Protein AF-A0A8T7I0M8-F1 (afdb_monomer)

Mean predicted aligned error: 8.26 Å

pLDDT: mean 84.87, std 16.71, range [37.97, 98.44]

Sequence (142 aa):
MFAWCACILILFALSGCILITDASTRLAYDIRDAALKLESSQESEIEITHAPLAWPDGIDSDYRVLIQTTESTTKPSGSMAIGNSATSYHRRFVSVPKTLYITKKKGESIKILLRKTDKLWHYKGDGETLKGDKTIELIRLD

Solvent-accessible surface area (backbone atoms only — not comparable to full-atom values): 8392 Å² total; per-residue (Å²): 135,88,86,90,83,88,81,90,76,78,79,64,78,80,55,70,63,60,73,78,47,42,44,21,54,52,54,29,46,54,52,38,55,50,38,56,52,41,69,80,44,93,57,58,62,48,78,48,78,49,66,75,49,54,66,55,69,36,49,83,45,65,38,44,40,40,37,39,34,36,79,47,97,86,52,100,44,44,47,31,30,30,65,96,34,68,36,51,69,42,57,45,42,36,43,20,84,54,65,44,73,49,75,46,55,58,90,53,60,40,37,40,36,36,33,63,40,94,48,69,61,79,75,84,74,90,75,85,56,74,86,67,69,56,24,35,32,47,78,49,73,86

Secondary structure (DSSP, 8-state):
------SSSSSSSSSTTTTT--HHHHHHHHHHHHHHHHHHSS-SEEEEEE---STTT---S-EEEEE-----SSS----EEETTEEE-GGGGT-B-SS-EEEEE-TTPPEEEEEEEEEEEP----SSS---SSEEEEEEEE-

Foldseek 3Di:
DDDPDDDPDPPPPVCVVVQPDAQAVVVLVVLQVLLQVCLPDPDFKDKDKDWWDVDDNTDQFKKKWKWAFQPDPPDRDIKIDIHPDIDRNNLQRAGEHHIDMDIGGGGDIKMWMKGWDQDANDDDDDDDHDPDRIHIYTYDID

Structure (mmCIF, N/CA/C/O backbone):
data_AF-A0A8T7I0M8-F1
#
_entry.id   AF-A0A8T7I0M8-F1
#
loop_
_atom_site.group_PDB
_atom_site.id
_atom_site.type_symbol
_atom_site.label_atom_id
_atom_site.label_alt_id
_atom_site.label_comp_id
_atom_site.label_asym_id
_atom_site.label_entity_id
_atom_site.label_seq_id
_atom_site.pdbx_PDB_ins_code
_atom_site.Cartn_x
_atom_site.Cartn_y
_atom_site.Cartn_z
_atom_site.occupancy
_atom_site.B_iso_or_equiv
_atom_site.auth_seq_id
_atom_site.auth_comp_id
_atom_site.auth_asym_id
_atom_site.auth_atom_id
_atom_site.pdbx_PDB_model_num
ATOM 1 N N . MET A 1 1 ? -13.731 -44.561 -26.363 1.00 37.97 1 MET A N 1
ATOM 2 C CA . MET A 1 1 ? -13.451 -43.435 -27.281 1.00 37.97 1 MET A CA 1
ATOM 3 C C . MET A 1 1 ? -13.880 -42.145 -26.599 1.00 37.97 1 MET A C 1
ATOM 5 O O . MET A 1 1 ? -14.853 -42.150 -25.863 1.00 37.97 1 MET A O 1
ATOM 9 N N . PHE A 1 2 ? -13.040 -41.133 -26.770 1.00 45.78 2 PHE A N 1
ATOM 10 C CA . PHE A 1 2 ? -12.870 -39.868 -26.055 1.00 45.78 2 PHE A CA 1
ATOM 11 C C . PHE A 1 2 ? -14.114 -38.994 -25.841 1.00 45.78 2 PHE A C 1
ATOM 13 O O . PHE A 1 2 ? -14.933 -38.884 -26.743 1.00 45.78 2 PHE A O 1
ATOM 20 N N . ALA A 1 3 ? -14.139 -38.262 -24.718 1.00 43.00 3 ALA A N 1
ATOM 21 C CA . ALA A 1 3 ? -14.482 -36.831 -24.688 1.00 43.00 3 ALA A CA 1
ATOM 22 C C . ALA A 1 3 ? -14.099 -36.210 -23.328 1.00 43.00 3 ALA A C 1
ATOM 24 O O . ALA A 1 3 ? -14.933 -35.897 -22.483 1.00 43.00 3 ALA A O 1
ATOM 25 N N . TRP A 1 4 ? -12.794 -36.054 -23.118 1.00 47.97 4 TRP A N 1
ATOM 26 C CA . TRP A 1 4 ? -12.197 -35.239 -22.063 1.00 47.97 4 TRP A CA 1
ATOM 27 C C . TRP A 1 4 ? -12.031 -33.832 -22.644 1.00 47.97 4 TRP A C 1
ATOM 29 O O . TRP A 1 4 ? -11.135 -33.632 -23.452 1.00 47.97 4 TRP A O 1
ATOM 39 N N . CYS A 1 5 ? -12.931 -32.886 -22.350 1.00 47.38 5 CYS A N 1
ATOM 40 C CA . CYS A 1 5 ? -12.806 -31.525 -22.902 1.00 47.38 5 CYS A CA 1
ATOM 41 C C . CYS A 1 5 ? -13.597 -30.443 -22.141 1.00 47.38 5 CYS A C 1
ATOM 43 O O . CYS A 1 5 ? -14.124 -29.520 -22.751 1.00 47.38 5 CYS A O 1
ATOM 45 N N . ALA A 1 6 ? -13.691 -30.525 -20.810 1.00 50.59 6 ALA A N 1
ATOM 46 C CA . ALA A 1 6 ? -14.467 -29.562 -20.013 1.00 50.59 6 ALA A CA 1
ATOM 47 C C . ALA A 1 6 ? -13.640 -28.738 -19.003 1.00 50.59 6 ALA A C 1
ATOM 49 O O . ALA A 1 6 ? -14.194 -28.253 -18.023 1.00 50.59 6 ALA A O 1
ATOM 50 N N . CYS A 1 7 ? -12.328 -28.560 -19.211 1.00 45.97 7 CYS A N 1
ATOM 51 C CA . CYS A 1 7 ? -11.475 -27.837 -18.247 1.00 45.97 7 CYS A CA 1
ATOM 52 C C . CYS A 1 7 ? -10.759 -26.581 -18.775 1.00 45.97 7 CYS A C 1
ATOM 54 O O . CYS A 1 7 ? -10.034 -25.957 -18.011 1.00 45.97 7 CYS A O 1
ATOM 56 N N . ILE A 1 8 ? -10.956 -26.153 -20.027 1.00 54.44 8 ILE A N 1
ATOM 57 C CA . ILE A 1 8 ? -10.184 -25.029 -20.599 1.00 54.44 8 ILE A CA 1
ATOM 58 C C . ILE A 1 8 ? -11.107 -23.895 -21.059 1.00 54.44 8 ILE A C 1
ATOM 60 O O . ILE A 1 8 ? -11.072 -23.508 -22.214 1.00 54.44 8 ILE A O 1
ATOM 64 N N . LEU A 1 9 ? -11.970 -23.363 -20.190 1.00 46.84 9 LEU A N 1
ATOM 65 C CA . LEU A 1 9 ? -12.688 -22.108 -20.499 1.00 46.84 9 LEU A CA 1
ATOM 66 C C . LEU A 1 9 ? -12.875 -21.155 -19.303 1.00 46.84 9 LEU A C 1
ATOM 68 O O . LEU A 1 9 ? -13.348 -20.042 -19.493 1.00 46.84 9 LEU A O 1
ATOM 72 N N . ILE A 1 10 ? -12.448 -21.518 -18.087 1.00 49.03 10 ILE A N 1
ATOM 73 C CA . ILE A 1 10 ? -12.656 -20.677 -16.886 1.00 49.03 10 ILE A CA 1
ATOM 74 C C . ILE A 1 10 ? -11.431 -19.792 -16.554 1.00 49.03 10 ILE A C 1
ATOM 76 O O . ILE A 1 10 ? -11.506 -18.909 -15.707 1.00 49.03 10 ILE A O 1
ATOM 80 N N . LEU A 1 11 ? -10.306 -19.940 -17.263 1.00 48.28 11 LEU A N 1
ATOM 81 C CA . LEU A 1 11 ? -9.068 -19.202 -16.955 1.00 48.28 11 LEU A CA 1
ATOM 82 C C . LEU A 1 11 ? -8.944 -17.805 -17.597 1.00 48.28 11 LEU A C 1
ATOM 84 O O . LEU A 1 11 ? -8.052 -17.058 -17.214 1.00 48.28 11 LEU A O 1
ATOM 88 N N . PHE A 1 12 ? -9.836 -17.411 -18.513 1.00 45.75 12 PHE A N 1
ATOM 89 C CA . PHE A 1 12 ? -9.744 -16.113 -19.212 1.00 45.75 12 PHE A CA 1
ATOM 90 C C . PHE A 1 12 ? -10.547 -14.966 -18.577 1.00 45.75 12 PHE A C 1
ATOM 92 O O . PHE A 1 12 ? -10.362 -13.810 -18.953 1.00 45.75 12 PHE A O 1
ATOM 99 N N . ALA A 1 13 ? -11.422 -15.236 -17.603 1.00 45.25 13 ALA A N 1
ATOM 100 C CA . ALA A 1 13 ? -12.270 -14.190 -17.021 1.00 45.25 13 ALA A CA 1
ATOM 101 C C . ALA A 1 13 ? -11.537 -13.285 -16.007 1.00 45.25 13 ALA A C 1
ATOM 103 O O . ALA A 1 13 ? -11.995 -12.179 -15.735 1.00 45.25 13 ALA A O 1
ATOM 104 N N . LEU A 1 14 ? -10.386 -13.715 -15.473 1.00 48.94 14 LEU A N 1
ATOM 105 C CA . LEU A 1 14 ? -9.616 -12.954 -14.476 1.00 48.94 14 LEU A CA 1
ATOM 106 C C . LEU A 1 14 ? -8.500 -12.083 -15.085 1.00 48.94 14 LEU A C 1
ATOM 108 O O . LEU A 1 14 ? -7.936 -11.241 -14.393 1.00 48.94 14 LEU A O 1
ATOM 112 N N . SER A 1 15 ? -8.185 -12.238 -16.376 1.00 50.91 15 SER A N 1
ATOM 113 C CA . SER A 1 15 ? -7.086 -11.515 -17.041 1.00 50.91 15 SER A CA 1
ATOM 114 C C . SER A 1 15 ? -7.508 -10.219 -17.747 1.00 50.91 15 SER A C 1
ATOM 116 O O . SER A 1 15 ? -6.650 -9.475 -18.217 1.00 50.91 15 SER A O 1
ATOM 118 N N . GLY A 1 16 ? -8.811 -9.924 -17.830 1.00 47.00 16 GLY A N 1
ATOM 119 C CA . GLY A 1 16 ? -9.338 -8.805 -18.626 1.00 47.00 16 GLY A CA 1
ATOM 120 C C . GLY A 1 16 ? -8.960 -7.405 -18.123 1.00 47.00 16 GLY A C 1
ATOM 121 O O . GLY A 1 16 ? -8.816 -6.492 -18.929 1.00 47.00 16 GLY A O 1
ATOM 122 N N . CYS A 1 17 ? -8.737 -7.225 -16.817 1.00 52.44 17 CYS A N 1
ATOM 123 C CA . CYS A 1 17 ? -8.407 -5.909 -16.244 1.00 52.44 17 CYS A CA 1
ATOM 124 C C . CYS A 1 17 ? -6.899 -5.616 -16.169 1.00 52.44 17 CYS A C 1
ATOM 126 O O . CYS A 1 17 ? -6.500 -4.454 -16.061 1.00 52.44 17 CYS A O 1
ATOM 128 N N . ILE A 1 18 ? -6.045 -6.645 -16.239 1.00 55.00 18 ILE A N 1
ATOM 129 C CA . ILE A 1 18 ? -4.581 -6.477 -16.166 1.00 55.00 18 ILE A CA 1
ATOM 130 C C . ILE A 1 18 ? -4.052 -5.807 -17.443 1.00 55.00 18 ILE A C 1
ATOM 132 O O . ILE A 1 18 ? -3.037 -5.121 -17.405 1.00 55.00 18 ILE A O 1
ATOM 136 N N . LEU A 1 19 ? -4.763 -5.950 -18.567 1.00 54.56 19 LEU A N 1
ATOM 137 C CA . LEU A 1 19 ? -4.313 -5.457 -19.868 1.00 54.56 19 LEU A CA 1
ATOM 138 C C . LEU A 1 19 ? -4.449 -3.933 -20.068 1.00 54.56 19 LEU A C 1
ATOM 140 O O . LEU A 1 19 ? -3.925 -3.430 -21.055 1.00 54.56 19 LEU A O 1
ATOM 144 N N . ILE A 1 20 ? -5.136 -3.201 -19.174 1.00 65.88 20 ILE A N 1
ATOM 145 C CA . ILE A 1 20 ? -5.496 -1.775 -19.386 1.00 65.88 20 ILE A CA 1
ATOM 146 C C . ILE A 1 20 ? -5.114 -0.863 -18.198 1.00 65.88 20 ILE A C 1
ATOM 148 O O . ILE A 1 20 ? -5.135 0.357 -18.317 1.00 65.88 20 ILE A O 1
ATOM 152 N N . THR A 1 21 ? -4.772 -1.412 -17.031 1.00 81.12 21 THR A N 1
ATOM 153 C CA . THR A 1 21 ? -4.551 -0.607 -15.812 1.00 81.12 21 THR A CA 1
ATOM 154 C C . THR A 1 21 ? -3.076 -0.292 -15.597 1.00 81.12 21 THR A C 1
ATOM 156 O O . THR A 1 21 ? -2.249 -1.186 -15.705 1.00 81.12 21 THR A O 1
ATOM 159 N N . ASP A 1 22 ? -2.713 0.944 -15.259 1.00 90.81 22 ASP A N 1
ATOM 160 C CA . ASP A 1 22 ? -1.321 1.322 -14.978 1.00 90.81 22 ASP A CA 1
ATOM 161 C C . ASP A 1 22 ? -0.797 0.721 -13.655 1.00 90.81 22 ASP A C 1
ATOM 163 O O . ASP A 1 22 ? -1.564 0.239 -12.811 1.00 90.81 22 ASP A O 1
ATOM 167 N N . ALA A 1 23 ? 0.522 0.764 -13.448 1.00 92.88 23 ALA A N 1
ATOM 168 C CA . ALA A 1 23 ? 1.169 0.196 -12.263 1.00 92.88 23 ALA A CA 1
ATOM 169 C C . ALA A 1 23 ? 0.645 0.765 -10.924 1.00 92.88 23 ALA A C 1
ATOM 171 O O . ALA A 1 23 ? 0.484 0.006 -9.965 1.00 92.88 23 ALA A O 1
ATOM 172 N N . SER A 1 24 ? 0.323 2.062 -10.844 1.00 94.88 24 SER A N 1
ATOM 173 C CA . SER A 1 24 ? -0.211 2.670 -9.615 1.00 94.88 24 SER A CA 1
ATOM 174 C C . SER A 1 24 ? -1.624 2.210 -9.324 1.00 94.88 24 SER A C 1
ATOM 176 O O . SER A 1 24 ? -1.968 1.992 -8.162 1.00 94.88 24 SER A O 1
ATOM 178 N N . THR A 1 25 ? -2.444 2.038 -10.359 1.00 93.56 25 THR A N 1
ATOM 179 C CA . THR A 1 25 ? -3.800 1.499 -10.213 1.00 93.56 25 THR A CA 1
ATOM 180 C C . THR A 1 25 ? -3.774 0.052 -9.719 1.00 93.56 25 THR A C 1
ATOM 182 O O . THR A 1 25 ? -4.527 -0.281 -8.805 1.00 93.56 25 THR A O 1
ATOM 185 N N . ARG A 1 26 ? -2.861 -0.790 -10.226 1.00 94.56 26 ARG A N 1
ATOM 186 C CA . ARG A 1 26 ? -2.697 -2.174 -9.735 1.00 94.56 26 ARG A CA 1
ATOM 187 C C . ARG A 1 26 ? -2.272 -2.212 -8.268 1.00 94.56 26 ARG A C 1
ATOM 189 O O . ARG A 1 26 ? -2.888 -2.917 -7.478 1.00 94.56 26 ARG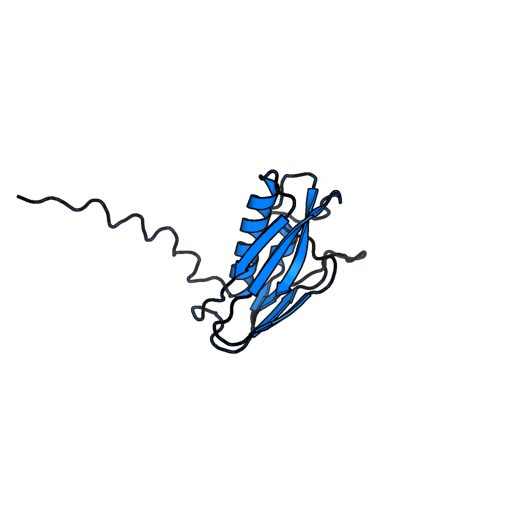 A O 1
ATOM 196 N N . LEU A 1 27 ? -1.299 -1.386 -7.881 1.00 95.62 27 LEU A N 1
ATOM 197 C CA . LEU A 1 27 ? -0.910 -1.236 -6.476 1.00 95.62 27 LEU A CA 1
ATOM 198 C C . LEU A 1 27 ? -2.087 -0.766 -5.599 1.00 95.62 27 LEU A C 1
ATOM 200 O O . LEU A 1 27 ? -2.280 -1.255 -4.487 1.00 95.62 27 LEU A O 1
ATOM 204 N N . ALA A 1 28 ? -2.911 0.162 -6.092 1.00 96.06 28 ALA A N 1
ATOM 205 C CA . ALA A 1 28 ? -4.094 0.614 -5.366 1.00 96.06 28 ALA A CA 1
ATOM 206 C C . ALA A 1 28 ? -5.154 -0.484 -5.198 1.00 96.06 28 ALA A C 1
ATOM 208 O O . ALA A 1 28 ? -5.844 -0.489 -4.179 1.00 96.06 28 ALA A O 1
ATOM 209 N N . TYR A 1 29 ? -5.282 -1.402 -6.158 1.00 95.38 29 TYR A N 1
ATOM 210 C CA . TYR A 1 29 ? -6.157 -2.568 -6.029 1.00 95.38 29 TYR A CA 1
ATOM 211 C C . TYR A 1 29 ? -5.640 -3.563 -5.001 1.00 95.38 29 TYR A C 1
ATOM 213 O O . TYR A 1 29 ? -6.426 -3.992 -4.164 1.00 95.38 29 TYR A O 1
ATOM 221 N N . ASP A 1 30 ? -4.338 -3.835 -4.966 1.00 96.81 30 ASP A N 1
ATOM 222 C CA . ASP A 1 30 ? -3.770 -4.705 -3.931 1.00 96.81 30 ASP A CA 1
ATOM 223 C C . ASP A 1 30 ? -4.001 -4.126 -2.525 1.00 96.81 30 ASP A C 1
ATOM 225 O O . ASP A 1 30 ? -4.395 -4.843 -1.604 1.00 96.81 30 ASP A O 1
ATOM 229 N N . ILE A 1 31 ? -3.843 -2.805 -2.365 1.00 97.44 31 ILE A N 1
ATOM 230 C CA . ILE A 1 31 ? -4.154 -2.103 -1.110 1.00 97.44 31 ILE A CA 1
ATOM 231 C C . ILE A 1 31 ? -5.651 -2.179 -0.784 1.00 97.44 31 ILE A C 1
ATOM 233 O O . ILE A 1 31 ? -5.998 -2.441 0.367 1.00 97.44 31 ILE A O 1
ATOM 237 N N . ARG A 1 32 ? -6.542 -1.965 -1.764 1.00 96.62 32 ARG A N 1
ATOM 238 C CA . ARG A 1 32 ? -7.996 -2.106 -1.579 1.00 96.62 32 ARG A CA 1
ATOM 239 C C . ARG A 1 32 ? -8.341 -3.505 -1.088 1.00 96.62 32 ARG A C 1
ATOM 241 O O . ARG A 1 32 ? -9.036 -3.643 -0.087 1.00 96.62 32 ARG A O 1
ATOM 248 N N . ASP A 1 33 ? -7.884 -4.526 -1.799 1.00 96.94 33 ASP A N 1
ATOM 249 C CA . ASP A 1 33 ? -8.260 -5.912 -1.542 1.00 96.94 33 ASP A CA 1
ATOM 250 C C . ASP A 1 33 ? -7.759 -6.345 -0.157 1.00 96.94 33 ASP A C 1
ATOM 252 O O . ASP A 1 33 ? -8.488 -6.981 0.608 1.00 96.94 33 ASP A O 1
ATOM 256 N N . ALA A 1 34 ? -6.554 -5.910 0.223 1.00 97.75 34 ALA A N 1
ATOM 257 C CA . ALA A 1 34 ? -6.021 -6.106 1.564 1.00 97.75 34 ALA A CA 1
ATOM 258 C C . ALA A 1 34 ? -6.802 -5.342 2.639 1.00 97.75 34 ALA A C 1
ATOM 260 O O . ALA A 1 34 ? -7.046 -5.896 3.710 1.00 97.75 34 ALA A O 1
ATOM 261 N N . ALA A 1 35 ? -7.222 -4.105 2.369 1.00 96.81 35 ALA A N 1
ATOM 262 C CA . ALA A 1 35 ? -8.025 -3.316 3.296 1.00 96.81 35 ALA A CA 1
ATOM 263 C C . ALA A 1 35 ? -9.407 -3.950 3.522 1.00 96.81 35 ALA A C 1
ATOM 265 O O . ALA A 1 35 ? -9.795 -4.161 4.666 1.00 96.81 35 ALA A O 1
ATOM 266 N N . LEU A 1 36 ? -10.112 -4.355 2.462 1.00 95.38 36 LEU A N 1
ATOM 267 C CA . LEU A 1 36 ? -11.402 -5.053 2.564 1.00 95.38 36 LEU A CA 1
ATOM 268 C C . LEU A 1 36 ? -11.270 -6.396 3.304 1.00 95.38 36 LEU A C 1
ATOM 270 O O . LEU A 1 36 ? -12.112 -6.764 4.132 1.00 95.38 36 LEU A O 1
ATOM 274 N N . LYS A 1 37 ? -10.179 -7.130 3.052 1.00 96.44 37 LYS A N 1
ATOM 275 C CA . LYS A 1 37 ? -9.867 -8.364 3.783 1.00 96.44 37 LYS A CA 1
ATOM 276 C C . LYS A 1 37 ? -9.596 -8.090 5.261 1.00 96.44 37 LYS A C 1
ATOM 278 O O . LYS A 1 37 ? -10.109 -8.807 6.116 1.00 96.44 37 LYS A O 1
ATOM 283 N N . LEU A 1 38 ? -8.801 -7.069 5.573 1.00 96.75 38 LEU A N 1
ATOM 284 C CA . LEU A 1 38 ? -8.505 -6.697 6.949 1.00 96.75 38 LEU A CA 1
ATOM 285 C C . LEU A 1 38 ? -9.789 -6.262 7.662 1.00 96.75 38 LEU A C 1
ATOM 287 O O . LEU A 1 38 ? -10.075 -6.803 8.726 1.00 96.75 38 LEU A O 1
ATOM 291 N N . GLU A 1 39 ? -10.588 -5.375 7.066 1.00 94.38 39 GLU A N 1
ATOM 292 C CA . GLU A 1 39 ? -11.877 -4.892 7.584 1.00 94.38 39 GLU A CA 1
ATOM 293 C C . GLU A 1 39 ? -12.787 -6.041 8.029 1.00 94.38 39 GLU A C 1
ATOM 295 O O . GLU A 1 39 ? -13.245 -6.054 9.170 1.00 94.38 39 GLU A O 1
ATOM 300 N N . SER A 1 40 ? -12.985 -7.032 7.158 1.00 94.06 40 SER A N 1
ATOM 301 C CA . SER A 1 40 ? -13.863 -8.183 7.410 1.00 94.06 40 SER A CA 1
ATOM 302 C C . SER A 1 40 ? -13.290 -9.234 8.374 1.00 94.06 40 SER A C 1
ATOM 304 O O . SER A 1 40 ? -14.013 -10.135 8.800 1.00 94.06 40 SER A O 1
ATOM 306 N N . SER A 1 41 ? -12.008 -9.139 8.736 1.00 95.19 41 SER A N 1
ATOM 307 C CA . SER A 1 41 ? -11.332 -10.089 9.631 1.00 95.19 41 SER A CA 1
ATOM 308 C C . SER A 1 41 ? -11.379 -9.672 11.109 1.00 95.19 41 SER A C 1
ATOM 310 O O . SER A 1 41 ? -11.750 -8.548 11.441 1.00 95.19 41 SER A O 1
ATOM 312 N N . GLN A 1 42 ? -10.938 -10.552 12.013 1.00 95.50 42 GLN A N 1
ATOM 313 C CA . GLN A 1 42 ? -10.670 -10.209 13.422 1.00 95.50 42 GLN A CA 1
ATOM 314 C C . GLN A 1 42 ? -9.242 -9.678 13.648 1.00 95.50 42 GLN A C 1
ATOM 316 O O . GLN A 1 42 ? -8.918 -9.239 14.748 1.00 95.50 42 GLN A O 1
ATOM 321 N N . GLU A 1 43 ? -8.397 -9.677 12.613 1.00 97.31 43 GLU A N 1
ATOM 322 C CA . GLU A 1 43 ? -7.007 -9.234 12.715 1.00 97.31 43 GLU A CA 1
ATOM 323 C C . GLU A 1 43 ? -6.916 -7.716 12.888 1.00 97.31 43 GLU A C 1
ATOM 325 O O . GLU A 1 43 ? -7.769 -6.958 12.405 1.00 97.31 43 GLU A O 1
ATOM 330 N N . SER A 1 44 ? -5.861 -7.267 13.564 1.00 96.81 44 SER A N 1
ATOM 331 C CA . SER A 1 44 ? -5.531 -5.847 13.711 1.00 96.81 44 SER A CA 1
ATOM 332 C C . SER A 1 44 ? -4.614 -5.337 12.600 1.00 96.81 44 SER A C 1
ATOM 334 O O . SER A 1 44 ? -4.602 -4.135 12.338 1.00 96.81 44 SER A O 1
ATOM 336 N N . GLU A 1 45 ? -3.880 -6.223 11.925 1.00 98.12 45 GLU A N 1
ATOM 337 C CA . GLU A 1 45 ? -2.912 -5.882 10.883 1.00 98.12 45 GLU A CA 1
ATOM 338 C C . GLU A 1 45 ? -2.925 -6.896 9.736 1.00 98.12 45 GLU A C 1
ATOM 340 O O . GLU A 1 45 ? -3.274 -8.062 9.915 1.00 98.12 45 GLU A O 1
ATOM 345 N N . ILE A 1 46 ? -2.507 -6.454 8.550 1.00 98.31 46 ILE A N 1
ATOM 346 C CA . ILE A 1 46 ? -2.180 -7.341 7.433 1.00 98.31 46 ILE A CA 1
ATOM 347 C C . ILE A 1 46 ? -0.951 -6.807 6.694 1.00 98.31 46 ILE A C 1
ATOM 349 O O . ILE A 1 46 ? -0.874 -5.618 6.382 1.00 98.31 46 ILE A O 1
ATOM 353 N N . GLU A 1 47 ? 0.010 -7.688 6.412 1.00 98.38 47 GLU A N 1
ATOM 354 C CA . GLU A 1 47 ? 1.131 -7.403 5.514 1.00 98.38 47 GLU A CA 1
ATOM 355 C C . GLU A 1 47 ? 0.857 -8.051 4.153 1.00 98.38 47 GLU A C 1
ATOM 357 O O . GLU A 1 47 ? 0.513 -9.234 4.078 1.00 98.38 47 GLU A O 1
ATOM 362 N N . ILE A 1 48 ? 1.013 -7.280 3.078 1.00 97.75 48 ILE A N 1
ATOM 363 C CA . ILE A 1 48 ? 0.946 -7.778 1.702 1.00 97.75 48 ILE A CA 1
ATOM 364 C C . ILE A 1 48 ? 2.253 -7.517 0.966 1.00 97.75 48 ILE A C 1
ATOM 366 O O . ILE A 1 48 ? 2.976 -6.571 1.274 1.00 97.75 48 ILE A O 1
ATOM 370 N N . THR A 1 49 ? 2.521 -8.340 -0.042 1.00 97.88 49 THR A N 1
ATOM 371 C CA . THR A 1 49 ? 3.662 -8.183 -0.944 1.00 97.88 49 THR A CA 1
ATOM 372 C C . THR A 1 49 ? 3.143 -7.817 -2.328 1.00 97.88 49 THR A C 1
ATOM 374 O O . THR A 1 49 ? 2.354 -8.570 -2.895 1.00 97.88 49 THR A O 1
ATOM 377 N N . HIS A 1 50 ? 3.602 -6.695 -2.879 1.00 96.06 50 HIS A N 1
ATOM 378 C CA . HIS A 1 50 ? 3.294 -6.266 -4.242 1.00 96.06 50 HIS A CA 1
ATOM 379 C C . HIS A 1 50 ? 4.546 -6.343 -5.116 1.00 96.06 50 HIS A C 1
ATOM 381 O O . HIS A 1 50 ? 5.591 -5.780 -4.782 1.00 96.06 50 HIS A O 1
ATOM 387 N N . ALA A 1 51 ? 4.423 -7.017 -6.256 1.00 94.00 51 ALA A N 1
ATOM 388 C CA . ALA A 1 51 ? 5.449 -7.083 -7.287 1.00 94.00 51 ALA A CA 1
ATOM 389 C C . ALA A 1 51 ? 4.918 -6.387 -8.550 1.00 94.00 51 ALA A C 1
ATOM 391 O O . ALA A 1 51 ? 3.975 -6.899 -9.162 1.00 94.00 51 ALA A O 1
ATOM 392 N N . PRO A 1 52 ? 5.488 -5.237 -8.956 1.00 92.25 52 PRO A N 1
ATOM 393 C CA . PRO A 1 52 ? 5.044 -4.559 -10.164 1.00 92.25 52 PRO A CA 1
ATOM 394 C C . PRO A 1 52 ? 5.252 -5.442 -11.393 1.00 92.25 52 PRO A C 1
ATOM 396 O O . PRO A 1 52 ? 6.320 -6.019 -11.596 1.00 92.25 52 PRO A O 1
ATOM 399 N N . LEU A 1 53 ? 4.233 -5.523 -12.244 1.00 90.75 53 LEU A N 1
ATOM 400 C CA . LEU A 1 53 ? 4.368 -6.146 -13.556 1.00 90.75 53 LEU A CA 1
ATOM 401 C C . LEU A 1 53 ? 5.225 -5.250 -14.457 1.00 90.75 53 LEU A C 1
ATOM 403 O O . LEU A 1 53 ? 5.099 -4.028 -14.408 1.00 90.75 53 LEU A O 1
ATOM 407 N N . ALA A 1 54 ? 6.055 -5.846 -15.312 1.00 88.88 54 ALA A N 1
ATOM 408 C CA . ALA A 1 54 ? 6.838 -5.101 -16.302 1.00 88.88 54 ALA A CA 1
ATOM 409 C C . ALA A 1 54 ? 5.979 -4.607 -17.483 1.00 88.88 54 ALA A C 1
ATOM 411 O O . ALA A 1 54 ? 6.280 -3.582 -18.088 1.00 88.88 54 ALA A O 1
ATOM 412 N N . TRP A 1 55 ? 4.891 -5.319 -17.800 1.00 84.44 55 TRP A N 1
ATOM 413 C CA . TRP A 1 55 ? 4.013 -5.032 -18.937 1.00 84.44 55 TRP A CA 1
ATOM 414 C C . TRP A 1 55 ? 2.567 -5.498 -18.667 1.00 84.44 55 TRP A C 1
ATOM 416 O O . TRP A 1 55 ? 2.383 -6.459 -17.910 1.00 84.44 55 TRP A O 1
ATOM 426 N N . PRO A 1 56 ? 1.535 -4.873 -19.272 1.00 80.81 56 PRO A N 1
ATOM 427 C CA . PRO A 1 56 ? 1.555 -3.577 -19.979 1.00 80.81 56 PRO A CA 1
ATOM 428 C C . PRO A 1 56 ? 1.694 -2.408 -19.003 1.00 80.81 56 PRO A C 1
ATOM 430 O O . PRO A 1 56 ? 1.513 -2.634 -17.812 1.00 80.81 56 PRO A O 1
ATOM 433 N N . ASP A 1 57 ? 2.047 -1.205 -19.475 1.00 79.06 57 ASP A N 1
ATOM 434 C CA . ASP A 1 57 ? 2.151 0.043 -18.679 1.00 79.06 57 ASP A CA 1
ATOM 435 C C . ASP A 1 57 ? 2.745 -0.150 -17.271 1.00 79.06 57 ASP A C 1
ATOM 437 O O . ASP A 1 57 ? 2.267 0.370 -16.257 1.00 79.06 57 ASP A O 1
ATOM 441 N N . GLY A 1 58 ? 3.771 -0.999 -17.240 1.00 83.94 58 GLY A N 1
ATOM 442 C CA . GLY A 1 58 ? 4.379 -1.549 -16.048 1.00 83.94 58 GLY A CA 1
ATOM 443 C C . GLY A 1 58 ? 5.726 -0.912 -15.754 1.00 83.94 58 GLY A C 1
ATOM 444 O O . GLY A 1 58 ? 6.048 0.177 -16.231 1.00 83.94 58 GLY A O 1
ATOM 445 N N . ILE A 1 59 ? 6.526 -1.595 -14.942 1.00 90.75 59 ILE A N 1
ATOM 446 C CA . ILE A 1 59 ? 7.826 -1.093 -14.508 1.00 90.75 59 ILE A CA 1
ATOM 447 C C . ILE A 1 59 ? 8.902 -2.133 -14.791 1.00 90.75 59 ILE A C 1
ATOM 449 O O . ILE A 1 59 ? 8.972 -3.164 -14.130 1.00 90.75 59 ILE A O 1
ATOM 453 N N . ASP A 1 60 ? 9.753 -1.836 -15.775 1.00 93.25 60 ASP A N 1
ATOM 454 C CA . ASP A 1 60 ? 10.857 -2.706 -16.203 1.00 93.25 60 ASP A CA 1
ATOM 455 C C . ASP A 1 60 ? 12.250 -2.153 -15.829 1.00 93.25 60 ASP A C 1
ATOM 457 O O . ASP A 1 60 ? 13.274 -2.489 -16.430 1.00 93.25 60 ASP A O 1
ATOM 461 N N . SER A 1 61 ? 12.302 -1.291 -14.814 1.00 94.31 61 SER A N 1
ATOM 462 C CA . SER A 1 61 ? 13.515 -0.654 -14.295 1.00 94.31 61 SER A CA 1
ATOM 463 C C . SER A 1 61 ? 13.496 -0.597 -12.767 1.00 94.31 61 SER A C 1
ATOM 465 O O . SER A 1 61 ? 12.507 -0.963 -12.131 1.00 94.31 61 SER A O 1
ATOM 467 N N . ASP A 1 62 ? 14.576 -0.087 -12.169 1.00 96.69 62 ASP A N 1
ATOM 468 C CA . ASP A 1 62 ? 14.526 0.423 -10.797 1.00 96.69 62 ASP A CA 1
ATOM 469 C C . ASP A 1 62 ? 13.359 1.407 -10.656 1.00 96.69 62 ASP A C 1
ATOM 471 O O . ASP A 1 62 ? 13.037 2.152 -11.591 1.00 96.69 62 ASP A O 1
ATOM 475 N N . TYR A 1 63 ? 12.719 1.404 -9.492 1.00 96.00 63 TYR A N 1
ATOM 476 C CA . TYR A 1 63 ? 11.475 2.128 -9.293 1.00 96.00 63 TYR A CA 1
ATOM 477 C C . TYR A 1 63 ? 11.368 2.747 -7.911 1.00 96.00 63 TYR A C 1
ATOM 479 O O . TYR A 1 63 ? 12.082 2.406 -6.968 1.00 96.00 63 TYR A O 1
ATOM 487 N N . ARG A 1 64 ? 10.470 3.722 -7.814 1.00 96.69 64 ARG A N 1
ATOM 488 C CA . ARG A 1 64 ? 10.167 4.448 -6.586 1.00 96.69 64 ARG A CA 1
ATOM 489 C C . ARG A 1 64 ? 8.682 4.339 -6.329 1.00 96.69 64 ARG A C 1
ATOM 491 O O . ARG A 1 64 ? 7.902 4.409 -7.278 1.00 96.69 64 ARG A O 1
ATOM 498 N N . VAL A 1 65 ? 8.323 4.203 -5.063 1.00 97.00 65 VAL A N 1
ATOM 499 C CA . VAL A 1 65 ? 6.946 4.313 -4.588 1.00 97.00 65 VAL A CA 1
ATOM 500 C C . VAL A 1 65 ? 6.872 5.544 -3.705 1.00 97.00 65 VAL A C 1
ATOM 502 O O . VAL A 1 65 ? 7.704 5.717 -2.817 1.00 97.00 65 VAL A O 1
ATOM 505 N N . LEU A 1 66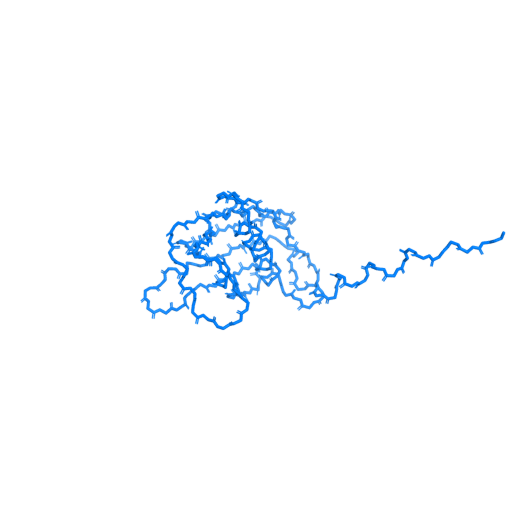 ? 5.873 6.384 -3.941 1.00 97.00 66 LEU A N 1
ATOM 506 C CA . LEU A 1 66 ? 5.516 7.508 -3.087 1.00 97.00 66 LEU A CA 1
ATOM 507 C C . LEU A 1 66 ? 4.039 7.374 -2.739 1.00 97.00 66 LEU A C 1
ATOM 509 O O . LEU A 1 66 ? 3.216 7.297 -3.642 1.00 97.00 66 LEU A O 1
ATOM 513 N N . ILE A 1 67 ? 3.696 7.393 -1.455 1.00 96.12 67 ILE A N 1
ATOM 514 C CA . ILE A 1 67 ? 2.313 7.465 -0.978 1.00 96.12 67 ILE A CA 1
ATOM 515 C C . ILE A 1 67 ? 2.219 8.678 -0.066 1.00 96.12 67 ILE A C 1
ATOM 517 O O . ILE A 1 67 ? 2.798 8.701 1.016 1.00 96.12 67 ILE A O 1
ATOM 521 N N . GLN A 1 68 ? 1.540 9.722 -0.523 1.00 94.25 68 GLN A N 1
ATOM 522 C CA . GLN A 1 68 ? 1.405 10.965 0.226 1.00 94.25 68 GLN A CA 1
ATOM 523 C C . GLN A 1 68 ? 0.379 10.828 1.344 1.00 94.25 68 GLN A C 1
ATOM 525 O O . GLN A 1 68 ? -0.605 10.103 1.220 1.00 94.25 68 GLN A O 1
ATOM 530 N N . THR A 1 69 ? 0.589 11.594 2.411 1.00 92.06 69 THR A N 1
ATOM 531 C CA . THR A 1 69 ? -0.361 11.656 3.518 1.00 92.06 69 THR A CA 1
ATOM 532 C C . THR A 1 69 ? -1.776 12.061 3.078 1.00 92.06 69 THR A C 1
ATOM 534 O O . THR A 1 69 ? -1.975 12.952 2.240 1.00 92.06 69 THR A O 1
ATOM 537 N N . THR A 1 70 ? -2.766 11.406 3.681 1.00 89.06 70 THR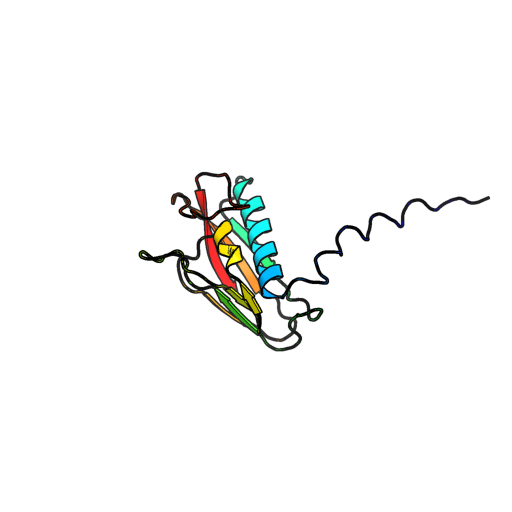 A N 1
ATOM 538 C CA . THR A 1 70 ? -4.192 11.734 3.542 1.00 89.06 70 THR A CA 1
ATOM 539 C C . THR A 1 70 ? -4.710 12.584 4.701 1.00 89.06 70 THR A C 1
ATOM 541 O O . THR A 1 70 ? -5.836 13.074 4.643 1.00 89.06 70 THR A O 1
ATOM 544 N N . GLU A 1 71 ? -3.894 12.785 5.737 1.00 80.94 71 GLU A N 1
ATOM 545 C CA . GLU A 1 71 ? -4.187 13.632 6.892 1.00 80.94 71 GLU A CA 1
ATOM 546 C C . GLU A 1 71 ? -3.945 15.101 6.509 1.00 80.94 71 GLU A C 1
ATOM 548 O O . GLU A 1 71 ? -2.932 15.708 6.855 1.00 80.94 71 GLU A O 1
ATOM 553 N N . SER A 1 72 ? -4.856 15.686 5.730 1.00 68.50 72 SER A N 1
ATOM 554 C CA . SER A 1 72 ? -4.884 17.132 5.489 1.00 68.50 72 SER A CA 1
ATOM 555 C C . SER A 1 72 ? -6.153 17.736 6.059 1.00 68.50 72 SER A C 1
ATOM 557 O O . SER A 1 72 ? -7.267 17.307 5.768 1.00 68.50 72 SER A O 1
ATOM 559 N N . THR A 1 73 ? -5.976 18.789 6.850 1.00 58.28 73 THR A N 1
ATOM 560 C CA . THR A 1 73 ? -7.053 19.493 7.553 1.00 58.28 73 THR A CA 1
ATOM 561 C C . THR A 1 73 ? -7.879 20.406 6.648 1.00 58.28 73 THR A C 1
ATOM 563 O O . THR A 1 73 ? -8.889 20.944 7.090 1.00 58.28 73 THR A O 1
ATOM 566 N N . THR A 1 74 ? -7.469 20.608 5.389 1.00 61.88 74 THR A N 1
ATOM 567 C CA . THR A 1 74 ? -8.073 21.630 4.516 1.00 61.88 74 THR A CA 1
ATOM 568 C C . THR A 1 74 ? -8.776 21.068 3.287 1.00 61.88 74 THR A C 1
ATOM 570 O O . THR A 1 74 ? -9.768 21.651 2.852 1.00 61.88 74 THR A O 1
ATOM 573 N N . LYS A 1 75 ? -8.304 19.951 2.714 1.00 59.16 75 LYS A N 1
ATOM 574 C CA . LYS A 1 75 ? -8.907 19.289 1.543 1.00 59.16 75 LYS A CA 1
ATOM 575 C C . LYS A 1 75 ? -8.564 17.797 1.534 1.00 59.16 75 LYS A C 1
ATOM 577 O O . LYS A 1 75 ? -7.491 17.445 2.015 1.00 59.16 75 LYS A O 1
ATOM 582 N N . PRO A 1 76 ? -9.394 16.939 0.910 1.00 61.28 76 PRO A N 1
ATOM 583 C CA . PRO A 1 76 ? -9.047 15.543 0.667 1.00 61.28 76 PRO A CA 1
ATOM 584 C C . PRO A 1 76 ? -7.719 15.429 -0.109 1.00 61.28 76 PRO A C 1
ATOM 586 O O . PRO A 1 76 ? -7.676 15.683 -1.316 1.00 61.28 76 PRO A O 1
ATOM 589 N N . SER A 1 77 ? -6.639 15.078 0.590 1.00 75.38 77 SER A N 1
ATOM 590 C CA . SER A 1 77 ? -5.276 14.980 0.055 1.00 75.38 77 SER A CA 1
ATOM 591 C C . SER A 1 77 ? -4.827 13.527 -0.068 1.00 75.38 77 SER A C 1
ATOM 593 O O . SER A 1 77 ? -5.506 12.612 0.390 1.00 75.38 77 SER A O 1
ATOM 595 N N . GLY A 1 78 ? -3.684 13.324 -0.718 1.00 82.25 78 GLY A N 1
ATOM 596 C CA . GLY A 1 78 ? -3.080 12.013 -0.916 1.00 82.25 78 GLY A CA 1
ATOM 597 C C . GLY A 1 78 ? -3.093 11.613 -2.386 1.00 82.25 78 GLY A C 1
ATOM 598 O O . GLY A 1 78 ? -4.138 11.547 -3.042 1.00 82.25 78 GLY A O 1
ATOM 599 N N . SER A 1 79 ? -1.908 11.352 -2.911 1.00 91.00 79 SER A N 1
ATOM 600 C CA . SER A 1 79 ? -1.700 10.630 -4.155 1.00 91.00 79 SER A CA 1
ATOM 601 C C . SER A 1 79 ? -0.671 9.544 -3.901 1.00 91.00 79 SER A C 1
ATOM 603 O O . SER A 1 79 ? 0.133 9.627 -2.972 1.00 91.00 79 SER A O 1
ATOM 605 N N . MET A 1 80 ? -0.749 8.502 -4.704 1.00 94.69 80 MET A N 1
ATOM 606 C CA . MET A 1 80 ? 0.200 7.417 -4.720 1.00 94.69 80 MET A CA 1
ATOM 607 C C . MET A 1 80 ? 0.771 7.319 -6.121 1.00 94.69 80 MET A C 1
ATOM 609 O O . MET A 1 80 ? 0.024 7.405 -7.092 1.00 94.69 80 MET A O 1
ATOM 613 N N . ALA A 1 81 ? 2.074 7.127 -6.213 1.00 95.38 81 ALA A N 1
ATOM 614 C CA . ALA A 1 81 ? 2.777 6.955 -7.464 1.00 95.38 81 ALA A CA 1
ATOM 615 C C . ALA A 1 81 ? 3.738 5.779 -7.356 1.00 95.38 81 ALA A C 1
ATOM 617 O O . ALA A 1 81 ? 4.410 5.607 -6.334 1.00 95.38 81 ALA A O 1
ATOM 618 N N . ILE A 1 82 ? 3.817 5.001 -8.428 1.00 94.69 82 ILE A N 1
ATOM 619 C CA . ILE A 1 82 ? 4.859 4.006 -8.637 1.00 94.69 82 ILE A CA 1
ATOM 620 C C . ILE A 1 82 ? 5.388 4.116 -10.072 1.00 94.69 82 ILE A C 1
ATOM 622 O O . ILE A 1 82 ? 4.627 4.125 -11.046 1.00 94.69 82 ILE A O 1
ATOM 626 N N . GLY A 1 83 ? 6.709 4.256 -10.203 1.00 90.81 83 GLY A N 1
ATOM 627 C CA . GLY A 1 83 ? 7.340 4.550 -11.493 1.00 90.81 83 GLY A CA 1
ATOM 628 C C . GLY A 1 83 ? 6.826 5.870 -12.087 1.00 90.81 83 GLY A C 1
ATOM 629 O O . GLY A 1 83 ? 6.869 6.902 -11.421 1.00 90.81 83 GLY A O 1
ATOM 630 N N . ASN A 1 84 ? 6.329 5.827 -13.327 1.00 88.31 84 ASN A N 1
ATOM 631 C CA . ASN A 1 84 ? 5.803 6.994 -14.055 1.00 88.31 84 ASN A CA 1
ATOM 632 C C . ASN A 1 84 ? 4.278 7.157 -13.955 1.00 88.31 84 ASN A C 1
ATOM 634 O O . ASN A 1 84 ? 3.699 8.001 -14.635 1.00 88.31 84 ASN A O 1
ATOM 638 N N . SER A 1 85 ? 3.620 6.330 -13.146 1.00 92.00 85 SER A N 1
ATOM 639 C CA . SER A 1 85 ? 2.167 6.343 -12.983 1.00 92.00 85 SER A CA 1
ATOM 640 C C . SER A 1 85 ? 1.778 6.946 -11.636 1.00 92.00 85 SER A C 1
ATOM 642 O O . SER A 1 85 ? 2.583 6.946 -10.702 1.00 92.00 85 SER A O 1
ATOM 644 N N . ALA A 1 86 ? 0.553 7.466 -11.534 1.00 93.81 86 ALA A N 1
ATOM 645 C CA . ALA A 1 86 ? 0.014 7.982 -10.283 1.00 93.81 86 ALA A CA 1
ATOM 646 C C . ALA A 1 86 ? -1.508 7.822 -10.205 1.00 93.81 86 ALA A C 1
ATOM 648 O O . ALA A 1 86 ? -2.218 7.933 -11.200 1.00 93.81 86 ALA A O 1
ATOM 649 N N . THR A 1 87 ? -2.018 7.620 -8.993 1.00 94.06 87 THR A N 1
ATOM 650 C CA . THR A 1 87 ? -3.448 7.529 -8.697 1.00 94.06 87 THR A CA 1
ATOM 651 C C . THR A 1 87 ? -3.762 8.077 -7.306 1.00 94.06 87 THR A C 1
ATOM 653 O O . THR A 1 87 ? -2.906 8.167 -6.429 1.00 94.06 87 THR A O 1
ATOM 656 N N . SER A 1 88 ? -5.022 8.418 -7.062 1.00 92.94 88 SER A N 1
ATOM 657 C CA . SER A 1 88 ? -5.535 8.767 -5.729 1.00 92.94 88 SER A CA 1
ATOM 658 C C . SER A 1 88 ? -6.478 7.696 -5.163 1.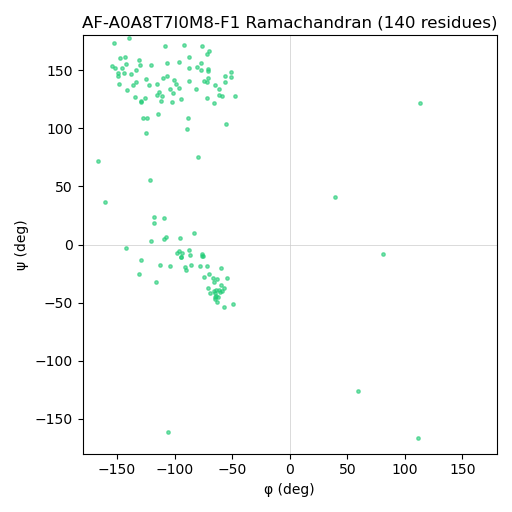00 92.94 88 SER A C 1
ATOM 660 O O . SER A 1 88 ? -7.026 7.872 -4.077 1.00 92.94 88 SER A O 1
ATOM 662 N N . TYR A 1 89 ? -6.641 6.568 -5.870 1.00 92.69 89 TYR A N 1
ATOM 663 C CA . TYR A 1 89 ? -7.659 5.551 -5.587 1.00 92.69 89 TYR A CA 1
ATOM 664 C C . TYR A 1 89 ? -7.563 4.932 -4.184 1.00 92.69 89 TYR A C 1
ATOM 666 O O . TYR A 1 89 ? -8.590 4.688 -3.556 1.00 92.69 89 TYR A O 1
ATOM 674 N N . HIS A 1 90 ? -6.348 4.762 -3.648 1.00 92.81 90 HIS A N 1
ATOM 675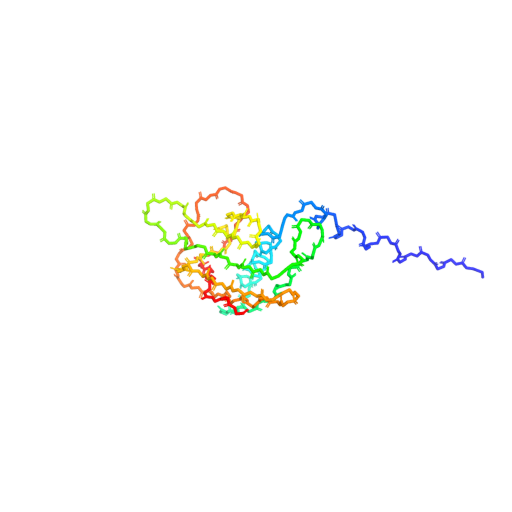 C CA . HIS A 1 90 ? -6.110 4.191 -2.313 1.00 92.81 90 HIS A CA 1
ATOM 676 C C . HIS A 1 90 ? -6.876 4.911 -1.186 1.00 92.81 90 HIS A C 1
ATOM 678 O O . HIS A 1 90 ? -7.273 4.280 -0.211 1.00 92.81 90 HIS A O 1
ATOM 684 N N . ARG A 1 91 ? -7.156 6.212 -1.343 1.00 91.69 91 ARG A N 1
ATOM 685 C CA . ARG A 1 91 ? -7.867 7.045 -0.356 1.00 91.69 91 ARG A CA 1
ATOM 686 C C . ARG A 1 91 ? -9.271 6.563 -0.016 1.00 91.69 91 ARG A C 1
ATOM 688 O O . ARG A 1 91 ? -9.815 6.962 1.004 1.00 91.69 91 ARG A O 1
ATOM 695 N N . ARG A 1 92 ? -9.869 5.754 -0.891 1.00 91.50 92 ARG A N 1
ATOM 696 C CA . ARG A 1 92 ? -11.178 5.130 -0.671 1.00 91.50 92 ARG A CA 1
ATOM 697 C C . ARG A 1 92 ? -11.144 4.017 0.368 1.00 91.50 92 ARG A C 1
ATOM 699 O O . ARG A 1 92 ? -12.204 3.643 0.861 1.00 91.50 92 ARG A O 1
ATOM 706 N N . PHE A 1 93 ? -9.963 3.487 0.673 1.00 94.25 93 PHE A N 1
ATOM 707 C CA . PHE A 1 93 ? -9.818 2.259 1.452 1.00 94.25 93 PHE A CA 1
ATOM 708 C C . PHE A 1 93 ? -8.828 2.377 2.602 1.00 94.25 93 PHE A C 1
ATOM 710 O O . PHE A 1 93 ? -8.941 1.630 3.565 1.00 94.25 93 PHE A O 1
ATOM 717 N N . VAL A 1 94 ? -7.858 3.291 2.517 1.00 94.88 94 VAL A N 1
ATOM 718 C CA . VAL A 1 94 ? -6.871 3.494 3.580 1.00 94.88 94 VAL A CA 1
ATOM 719 C C . VAL A 1 94 ? -6.609 4.975 3.841 1.00 94.88 94 VAL A C 1
ATOM 721 O O . VAL A 1 94 ? -6.613 5.791 2.915 1.00 94.88 94 VAL A O 1
ATOM 724 N N . SER A 1 95 ? -6.335 5.306 5.103 1.00 94.00 95 SER A N 1
ATOM 725 C CA . SER A 1 95 ? -5.655 6.543 5.489 1.00 94.00 95 SER A CA 1
ATOM 726 C C . SER A 1 95 ? -4.139 6.328 5.464 1.00 94.00 95 SER A C 1
ATOM 728 O O . SER A 1 95 ? -3.642 5.222 5.667 1.00 94.00 95 SER A O 1
ATOM 730 N N . VAL A 1 96 ? -3.388 7.392 5.216 1.00 94.44 96 VAL A N 1
ATOM 731 C CA . VAL A 1 96 ? -1.929 7.425 5.190 1.00 94.44 96 VAL A CA 1
ATOM 732 C C . VAL A 1 96 ? -1.488 8.514 6.175 1.00 94.44 96 VAL A C 1
ATOM 734 O O . VAL A 1 96 ? -1.450 9.697 5.815 1.00 94.44 96 VAL A O 1
ATOM 737 N N . PRO A 1 97 ? -1.149 8.153 7.428 1.00 92.56 97 PRO A N 1
ATOM 738 C CA . PRO A 1 97 ? -0.877 9.135 8.483 1.00 92.56 97 PRO A CA 1
ATOM 739 C C . PRO A 1 97 ? 0.323 10.040 8.199 1.00 92.56 97 PRO A C 1
ATOM 741 O O . PRO A 1 97 ? 0.378 11.182 8.643 1.00 92.56 97 PRO A O 1
ATOM 744 N N . LYS A 1 98 ? 1.302 9.531 7.448 1.00 93.31 98 LYS A N 1
ATOM 745 C CA . LYS A 1 98 ? 2.516 10.245 7.045 1.00 93.31 98 LYS A CA 1
ATOM 746 C C . LYS A 1 98 ? 2.909 9.827 5.637 1.00 93.31 98 LYS A C 1
ATOM 748 O O . LYS A 1 98 ? 2.708 8.675 5.273 1.00 93.31 98 LYS A O 1
ATOM 753 N N . THR A 1 99 ? 3.504 10.732 4.866 1.00 94.44 99 THR A N 1
ATOM 754 C CA . THR A 1 99 ? 4.020 10.390 3.534 1.00 94.44 99 THR A CA 1
ATOM 755 C C . THR A 1 99 ? 5.055 9.268 3.638 1.00 94.44 99 THR A C 1
ATOM 757 O O . THR A 1 99 ? 6.008 9.373 4.412 1.00 94.44 99 THR A O 1
ATOM 760 N N . LEU A 1 100 ? 4.869 8.209 2.855 1.00 96.69 100 LEU A N 1
ATOM 761 C CA . LEU A 1 100 ? 5.772 7.068 2.757 1.00 96.69 100 LEU A CA 1
ATOM 762 C C . LEU A 1 100 ? 6.469 7.070 1.402 1.00 96.69 100 LEU A C 1
ATOM 764 O O . LEU A 1 100 ? 5.873 7.415 0.381 1.00 96.69 100 LEU A O 1
ATOM 768 N N . TYR A 1 101 ? 7.734 6.669 1.401 1.00 96.56 101 TYR A N 1
ATOM 769 C CA . TYR A 1 101 ? 8.550 6.613 0.201 1.00 96.56 101 TYR A CA 1
ATOM 770 C C . TYR A 1 101 ? 9.556 5.471 0.296 1.00 96.56 101 TYR A C 1
ATOM 772 O O . TYR A 1 101 ? 10.193 5.299 1.334 1.00 96.56 101 TYR A O 1
ATOM 780 N N . ILE A 1 102 ? 9.734 4.735 -0.799 1.00 97.56 102 ILE A N 1
ATOM 781 C CA . ILE A 1 102 ? 10.767 3.705 -0.920 1.00 97.56 102 ILE A CA 1
ATOM 782 C C . ILE A 1 102 ? 11.307 3.642 -2.351 1.00 97.56 102 ILE A C 1
ATOM 784 O O . ILE A 1 102 ? 10.622 3.992 -3.311 1.00 97.56 102 ILE A O 1
ATOM 788 N N . THR A 1 103 ? 12.562 3.216 -2.495 1.00 97.25 103 THR A N 1
ATOM 789 C CA . THR A 1 103 ? 13.194 2.899 -3.783 1.00 97.25 103 THR A CA 1
ATOM 790 C C . THR A 1 103 ? 13.518 1.414 -3.823 1.00 97.25 103 THR A C 1
ATOM 792 O O . THR A 1 103 ? 13.988 0.866 -2.830 1.00 97.25 103 THR A O 1
ATOM 795 N N . LYS A 1 104 ? 13.277 0.783 -4.968 1.00 97.12 104 LYS A N 1
ATOM 796 C CA . LYS A 1 104 ? 13.459 -0.647 -5.199 1.00 97.12 104 LYS A CA 1
ATOM 797 C C . LYS A 1 104 ? 14.191 -0.890 -6.506 1.00 97.12 104 LYS A C 1
ATOM 799 O O . LYS A 1 104 ? 14.089 -0.101 -7.451 1.00 97.12 104 LYS A O 1
ATOM 804 N N . LYS A 1 105 ? 14.936 -1.986 -6.553 1.00 96.88 105 LYS A N 1
ATOM 805 C CA . LYS A 1 105 ? 15.563 -2.481 -7.774 1.00 96.88 105 LYS A CA 1
ATOM 806 C C . LYS A 1 105 ? 14.545 -3.180 -8.660 1.00 96.88 105 LYS A C 1
ATOM 808 O O . LYS A 1 105 ? 13.512 -3.663 -8.193 1.00 96.88 105 LYS A O 1
ATOM 813 N N . LYS A 1 106 ? 14.847 -3.233 -9.959 1.00 94.44 106 LYS A N 1
ATOM 814 C CA . LYS A 1 106 ? 14.062 -4.01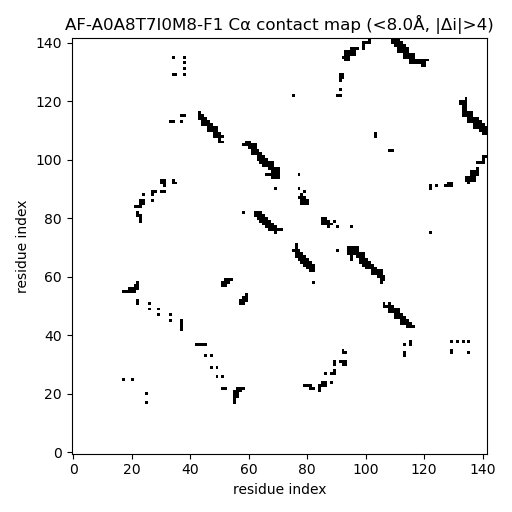0 -10.926 1.00 94.44 106 LYS A CA 1
ATOM 815 C C . LYS A 1 106 ? 13.797 -5.426 -10.392 1.00 94.44 106 LYS A C 1
ATOM 817 O O . LYS A 1 106 ? 14.730 -6.132 -10.022 1.00 94.44 106 LYS A O 1
ATOM 822 N N . GLY A 1 107 ? 12.530 -5.838 -10.393 1.00 91.94 107 GLY A N 1
ATOM 823 C CA . GLY A 1 107 ? 12.104 -7.175 -9.964 1.00 91.94 107 GLY A CA 1
ATOM 824 C C . GLY A 1 107 ? 11.978 -7.369 -8.449 1.00 91.94 107 GLY A C 1
ATOM 825 O O . GLY A 1 107 ? 11.451 -8.395 -8.022 1.00 91.94 107 GLY A O 1
ATOM 826 N N . GLU A 1 108 ? 12.399 -6.406 -7.625 1.00 95.69 108 GLU A N 1
ATOM 827 C CA . GLU A 1 108 ? 12.114 -6.462 -6.192 1.00 95.69 108 GLU A CA 1
ATOM 828 C C . GLU A 1 108 ? 10.631 -6.211 -5.930 1.00 95.69 108 GLU A C 1
ATOM 830 O O . GLU A 1 108 ? 9.969 -5.468 -6.655 1.00 95.69 108 GLU A O 1
ATOM 835 N N . SER A 1 109 ? 10.112 -6.814 -4.865 1.00 96.44 109 SER A N 1
ATOM 836 C CA . SER A 1 109 ? 8.765 -6.543 -4.362 1.00 96.44 109 SER A CA 1
ATOM 837 C C . SER A 1 109 ? 8.800 -5.513 -3.233 1.00 96.44 109 SER A C 1
ATOM 839 O O . SER A 1 109 ? 9.815 -5.362 -2.541 1.00 96.44 109 SER A O 1
ATOM 841 N N . ILE A 1 110 ? 7.672 -4.841 -3.021 1.00 96.56 110 ILE A N 1
ATOM 842 C CA . ILE A 1 110 ? 7.417 -4.025 -1.831 1.00 96.56 110 ILE A CA 1
ATOM 843 C C . ILE A 1 110 ? 6.550 -4.802 -0.848 1.00 96.56 110 ILE A C 1
ATOM 845 O O . ILE A 1 110 ? 5.615 -5.496 -1.251 1.00 96.56 110 ILE A O 1
ATOM 849 N N . LYS A 1 111 ? 6.838 -4.657 0.441 1.00 97.88 111 LYS A N 1
ATOM 850 C CA . LYS A 1 111 ? 5.955 -5.087 1.525 1.00 97.88 111 LYS A CA 1
ATOM 851 C C . LYS A 1 111 ? 5.175 -3.892 2.042 1.00 97.88 111 LYS A C 1
ATOM 853 O O . LYS A 1 111 ? 5.731 -2.808 2.195 1.00 97.88 111 LYS A O 1
ATOM 858 N N . ILE A 1 112 ? 3.890 -4.083 2.301 1.00 98.25 112 ILE A N 1
ATOM 859 C CA . ILE A 1 112 ? 2.972 -3.020 2.709 1.00 98.25 112 ILE A CA 1
ATOM 860 C C . ILE A 1 112 ? 2.245 -3.492 3.957 1.00 98.25 112 ILE A C 1
ATOM 862 O O . ILE A 1 112 ? 1.593 -4.535 3.922 1.00 98.25 112 ILE A O 1
ATOM 866 N N . LEU A 1 113 ? 2.340 -2.721 5.040 1.00 98.44 113 LEU A N 1
ATOM 867 C CA . LEU A 1 113 ? 1.630 -3.007 6.286 1.00 98.44 113 LEU A CA 1
ATOM 868 C C . LEU A 1 113 ? 0.409 -2.099 6.419 1.00 98.44 113 LEU A C 1
ATOM 870 O O . LEU A 1 113 ? 0.540 -0.868 6.451 1.00 98.44 113 LEU A O 1
ATOM 874 N N . LEU A 1 114 ? -0.756 -2.727 6.553 1.00 98.44 114 LEU A N 1
ATOM 87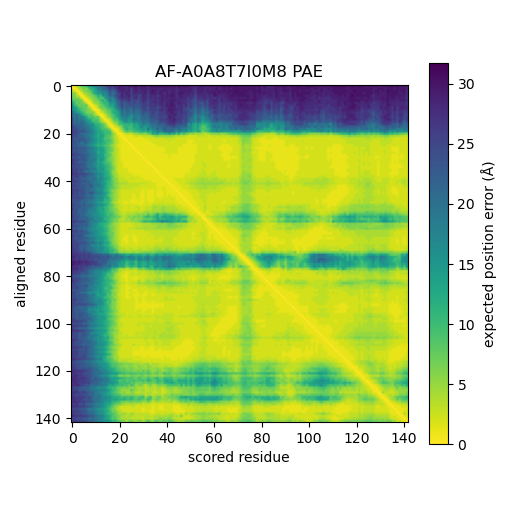5 C CA . LEU A 1 114 ? -2.008 -2.071 6.904 1.00 98.44 114 LEU A CA 1
ATOM 876 C C . LEU A 1 114 ? -2.388 -2.401 8.348 1.00 98.44 114 LEU A C 1
ATOM 878 O O . LEU A 1 114 ? -2.173 -3.523 8.809 1.00 98.44 114 LEU A O 1
ATOM 882 N N . ARG A 1 115 ? -2.993 -1.439 9.045 1.00 98.12 115 ARG A N 1
ATOM 883 C CA . ARG A 1 115 ? -3.409 -1.567 10.446 1.00 98.12 115 ARG A CA 1
ATOM 884 C C . ARG A 1 115 ? -4.808 -0.999 10.661 1.00 98.12 115 ARG A C 1
ATOM 886 O O . ARG A 1 115 ? -5.103 0.096 10.197 1.00 98.12 115 ARG A O 1
ATOM 893 N N . LYS A 1 116 ? -5.647 -1.695 11.429 1.00 96.44 116 LYS A N 1
ATOM 894 C CA . LYS A 1 116 ? -6.901 -1.142 11.956 1.00 96.44 116 LYS A CA 1
ATOM 895 C C . LYS A 1 116 ? -6.629 -0.181 13.096 1.00 96.44 116 LYS A C 1
ATOM 897 O O . LYS A 1 116 ? -5.829 -0.458 13.987 1.00 96.44 116 LYS A O 1
ATOM 902 N N . THR A 1 117 ? -7.381 0.902 13.118 1.00 94.38 117 THR A N 1
ATOM 903 C CA . THR A 1 117 ? -7.356 1.872 14.206 1.00 94.38 117 THR A CA 1
ATOM 904 C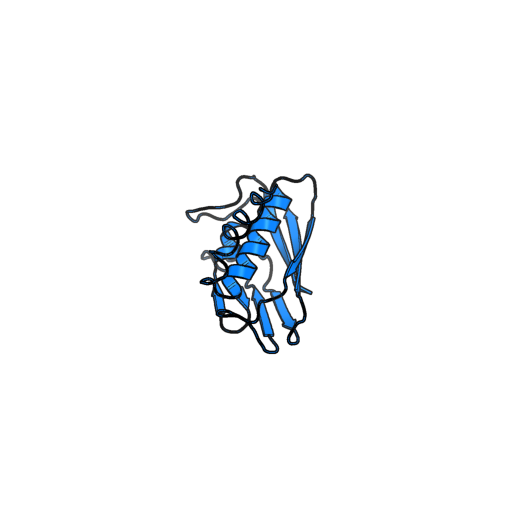 C . THR A 1 117 ? -8.770 2.182 14.664 1.00 94.38 117 THR A C 1
ATOM 906 O O . THR A 1 117 ? -9.729 2.002 13.916 1.00 94.38 117 THR A O 1
ATOM 909 N N . ASP A 1 118 ? -8.897 2.684 15.889 1.00 90.31 118 ASP A N 1
ATOM 910 C CA . ASP A 1 118 ? -10.181 3.142 16.429 1.00 90.31 118 ASP A CA 1
ATOM 911 C C . ASP A 1 118 ? -10.523 4.579 15.991 1.00 90.31 118 ASP A C 1
ATOM 913 O O . ASP A 1 118 ? -11.466 5.190 16.491 1.00 90.31 118 ASP A O 1
ATOM 917 N N . LYS A 1 119 ? -9.757 5.145 15.046 1.00 87.25 119 LYS A N 1
ATOM 918 C CA . LYS A 1 119 ? -10.096 6.421 14.418 1.00 87.25 119 LYS A CA 1
ATOM 919 C C . LYS A 1 119 ? -11.291 6.231 13.493 1.00 87.25 119 LYS A C 1
ATOM 921 O O . LYS A 1 119 ? -11.348 5.264 12.729 1.00 87.25 119 LYS A O 1
ATOM 926 N N . LEU A 1 120 ? -12.194 7.204 13.510 1.00 82.19 120 LEU A N 1
ATOM 927 C CA . LEU A 1 120 ? -13.335 7.232 12.606 1.00 82.19 120 LEU A CA 1
ATOM 928 C C . LEU A 1 120 ? -12.876 7.378 11.157 1.00 82.19 120 LEU A C 1
ATOM 930 O O . LEU A 1 120 ? -12.000 8.185 10.848 1.00 82.19 120 LEU A O 1
ATOM 934 N N . TRP A 1 121 ? -13.498 6.612 10.266 1.00 83.12 121 TRP A N 1
ATOM 935 C CA . TRP A 1 121 ? -13.257 6.730 8.834 1.00 83.12 121 TRP A CA 1
ATOM 936 C C . TRP A 1 121 ? -13.740 8.092 8.314 1.00 83.12 121 TRP A C 1
ATOM 938 O O . TRP A 1 121 ? -14.905 8.462 8.465 1.00 83.12 121 TRP A O 1
ATOM 948 N N . HIS A 1 122 ? -12.833 8.866 7.712 1.00 72.06 122 HIS A N 1
ATOM 949 C CA . HIS A 1 122 ? -13.089 10.258 7.312 1.00 72.06 122 HIS A CA 1
ATOM 950 C C . HIS A 1 122 ? -13.239 10.471 5.796 1.00 72.06 122 HIS A C 1
ATOM 952 O O . HIS A 1 122 ? -13.362 11.615 5.345 1.00 72.06 122 HIS A O 1
ATOM 958 N N . TYR A 1 123 ? -13.256 9.409 4.986 1.00 79.50 123 TYR A N 1
ATOM 959 C CA . TYR A 1 123 ? -13.467 9.548 3.545 1.00 79.50 123 TYR A CA 1
ATOM 960 C C . TYR A 1 123 ? -14.926 9.913 3.237 1.00 79.50 123 TYR A C 1
ATOM 962 O O . TYR A 1 123 ? -15.855 9.231 3.655 1.00 79.50 123 TYR A O 1
ATOM 970 N N . LYS A 1 124 ? -15.122 11.001 2.485 1.00 73.25 124 LYS A N 1
ATOM 971 C CA . LYS A 1 124 ? -16.443 11.530 2.091 1.00 73.25 124 LYS A CA 1
ATOM 972 C C . LYS A 1 124 ? -16.668 11.527 0.574 1.00 73.25 124 LYS A C 1
ATOM 974 O O . LYS A 1 124 ? -17.460 12.319 0.077 1.00 73.25 124 LYS A O 1
ATOM 979 N N . GLY A 1 125 ? -15.892 10.742 -0.173 1.00 71.62 125 GLY A N 1
ATOM 980 C CA . GLY A 1 125 ? -16.037 10.656 -1.626 1.00 71.62 125 GLY A CA 1
ATOM 981 C C . GLY A 1 125 ? -17.058 9.603 -2.046 1.00 71.62 125 GLY A C 1
ATOM 982 O O . GLY A 1 125 ? -17.361 8.687 -1.286 1.00 71.62 125 GLY A O 1
ATOM 983 N N . ASP A 1 126 ? -17.541 9.718 -3.279 1.00 73.12 126 ASP A N 1
ATOM 984 C CA . ASP A 1 126 ? -18.465 8.751 -3.868 1.00 73.12 126 ASP A CA 1
ATOM 985 C C . ASP A 1 126 ? -17.733 7.499 -4.391 1.00 73.12 126 ASP A C 1
ATOM 987 O O . ASP A 1 126 ? -16.571 7.552 -4.820 1.00 73.12 126 ASP A O 1
ATOM 991 N N . GLY A 1 127 ? -18.448 6.370 -4.420 1.00 81.31 127 GLY A N 1
ATOM 992 C CA . GLY A 1 127 ? -17.988 5.099 -4.986 1.00 81.31 127 GLY A CA 1
ATOM 993 C C . GLY A 1 127 ? -17.756 3.999 -3.948 1.00 81.31 127 GLY A C 1
ATOM 994 O O . GLY A 1 127 ? -18.201 4.085 -2.808 1.00 81.31 127 GLY A O 1
ATOM 995 N N . GLU A 1 128 ? -17.077 2.933 -4.375 1.00 85.62 128 GLU A N 1
ATOM 996 C CA . GLU A 1 128 ? -16.671 1.831 -3.496 1.00 85.62 128 GLU A CA 1
ATOM 997 C C . GLU A 1 128 ? -15.730 2.345 -2.390 1.00 85.62 128 GLU A C 1
ATOM 999 O O . GLU A 1 128 ? -14.746 3.027 -2.683 1.00 85.62 128 GLU A O 1
ATOM 1004 N N . THR A 1 129 ? -16.034 2.023 -1.132 1.00 88.44 129 THR A N 1
ATOM 1005 C CA . THR A 1 129 ? -15.245 2.375 0.058 1.00 88.44 129 THR A CA 1
ATOM 1006 C C . THR A 1 129 ? -15.474 1.333 1.163 1.00 88.44 129 THR A C 1
ATOM 1008 O O . THR A 1 129 ? -16.312 0.439 1.006 1.00 88.44 129 THR A O 1
ATOM 1011 N N . LEU A 1 130 ? -14.718 1.438 2.260 1.00 86.62 130 LEU A N 1
ATOM 1012 C CA . LEU A 1 130 ? -14.928 0.662 3.485 1.00 86.62 130 LEU A CA 1
ATOM 1013 C C . LEU A 1 130 ? -16.354 0.861 4.026 1.00 86.62 130 LEU A C 1
ATOM 1015 O O . LEU A 1 130 ? -16.929 1.944 3.909 1.00 86.62 130 LEU A O 1
ATOM 1019 N N . LYS A 1 131 ? -16.931 -0.189 4.615 1.00 84.94 131 LYS A N 1
ATOM 1020 C CA . LYS A 1 131 ? -18.290 -0.168 5.194 1.00 84.94 131 LYS A CA 1
ATOM 1021 C C . LYS A 1 131 ? -18.291 -0.099 6.721 1.00 84.94 131 LYS A C 1
ATOM 1023 O O . LYS A 1 131 ? -19.330 0.192 7.310 1.00 84.94 131 LYS A O 1
ATOM 1028 N N . GLY A 1 132 ? -17.170 -0.432 7.348 1.00 78.06 132 GLY A N 1
ATOM 1029 C CA . GLY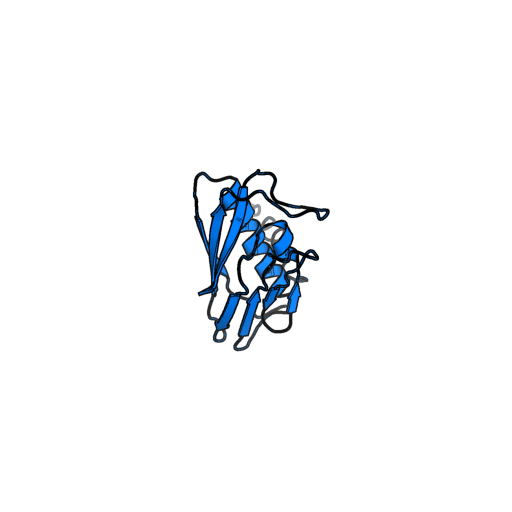 A 1 132 ? -16.969 -0.441 8.785 1.00 78.06 132 GLY A CA 1
ATOM 1030 C C . GLY A 1 132 ? -16.783 0.955 9.371 1.00 78.06 132 GLY A C 1
ATOM 1031 O O . GLY A 1 132 ? -16.638 1.955 8.671 1.00 78.06 132 GLY A O 1
ATOM 1032 N N . ASP A 1 133 ? -16.785 1.007 10.696 1.00 79.44 133 ASP A N 1
ATOM 1033 C CA . ASP A 1 133 ? -16.575 2.213 11.500 1.00 79.44 133 ASP A CA 1
ATOM 1034 C C . ASP A 1 133 ? -15.089 2.518 11.757 1.00 79.44 133 ASP A C 1
ATOM 1036 O O . ASP A 1 133 ? -14.732 3.648 12.101 1.00 79.44 133 ASP A O 1
ATOM 1040 N N . LYS A 1 134 ? -14.219 1.521 11.563 1.00 83.88 134 LYS A N 1
ATOM 1041 C CA . LYS A 1 134 ? -12.775 1.625 11.781 1.00 83.88 134 LYS A CA 1
ATOM 1042 C C . LYS A 1 134 ? -12.027 2.127 10.554 1.00 83.88 134 LYS A C 1
ATOM 1044 O O . LYS A 1 134 ? -12.258 1.689 9.430 1.00 83.88 134 LYS A O 1
ATOM 1049 N N . THR A 1 135 ? -11.028 2.967 10.800 1.00 91.00 135 THR A N 1
ATOM 1050 C CA . THR A 1 135 ? -10.053 3.367 9.782 1.00 91.00 135 THR A CA 1
ATOM 1051 C C . THR A 1 135 ? -8.968 2.312 9.628 1.00 91.00 135 THR A C 1
ATOM 1053 O O . THR A 1 135 ? -8.368 1.878 10.617 1.00 91.00 135 THR A O 1
ATOM 1056 N N . ILE A 1 136 ? -8.656 1.966 8.381 1.00 95.25 136 ILE A N 1
ATOM 1057 C CA . ILE A 1 136 ? -7.447 1.218 8.035 1.00 95.25 136 ILE A CA 1
ATOM 1058 C C . ILE A 1 136 ? -6.357 2.212 7.644 1.00 95.25 136 ILE A C 1
ATOM 1060 O O . ILE A 1 136 ? -6.553 3.043 6.762 1.00 95.25 136 ILE A O 1
ATOM 1064 N N . GLU A 1 137 ? -5.206 2.134 8.300 1.00 96.12 137 GLU A N 1
ATOM 1065 C CA . GLU A 1 137 ? -4.039 2.961 8.017 1.00 96.12 137 GLU A CA 1
ATOM 1066 C C . GLU A 1 137 ? -2.973 2.160 7.268 1.00 96.12 137 GLU A C 1
ATOM 1068 O O . GLU A 1 137 ? -2.619 1.053 7.672 1.00 96.12 137 GLU A O 1
ATOM 1073 N N . LEU A 1 138 ? -2.414 2.745 6.211 1.00 96.31 138 LEU A N 1
ATOM 1074 C CA . LEU A 1 138 ? -1.196 2.277 5.559 1.00 96.31 138 LEU A CA 1
ATOM 1075 C C . LEU A 1 138 ? -0.004 2.941 6.255 1.00 96.31 138 LEU A C 1
ATOM 1077 O O . LEU A 1 138 ? 0.206 4.150 6.141 1.00 96.31 138 LEU A O 1
ATOM 1081 N N . ILE A 1 139 ? 0.761 2.147 7.007 1.00 95.94 139 ILE A N 1
ATOM 1082 C CA . ILE A 1 139 ? 1.744 2.671 7.971 1.00 95.94 139 ILE A CA 1
ATOM 1083 C C . ILE A 1 139 ? 3.204 2.393 7.602 1.00 95.94 139 ILE A C 1
ATOM 1085 O O . ILE A 1 139 ? 4.096 3.062 8.137 1.00 95.94 139 ILE A O 1
ATOM 1089 N N . ARG A 1 140 ? 3.467 1.435 6.701 1.00 95.31 140 ARG A N 1
ATOM 1090 C CA . ARG A 1 140 ? 4.830 1.020 6.328 1.00 95.31 140 ARG A CA 1
ATOM 1091 C C . ARG A 1 140 ? 4.926 0.535 4.879 1.00 95.31 140 ARG A C 1
ATOM 1093 O O . ARG A 1 140 ? 3.996 -0.100 4.385 1.00 95.31 140 ARG A O 1
ATOM 1100 N N . LEU A 1 141 ? 6.070 0.830 4.255 1.00 94.00 141 LEU A N 1
ATOM 1101 C CA . LEU A 1 141 ? 6.536 0.302 2.970 1.00 94.00 141 LEU A CA 1
ATOM 1102 C C . LEU A 1 141 ? 7.970 -0.209 3.159 1.00 94.00 141 LEU A C 1
ATOM 1104 O O . LEU A 1 141 ? 8.816 0.595 3.551 1.00 94.00 141 LEU A O 1
ATOM 1108 N N . ASP A 1 142 ? 8.233 -1.485 2.863 1.00 90.56 142 ASP A N 1
ATOM 1109 C CA . ASP A 1 142 ? 9.567 -2.106 2.983 1.00 90.56 142 ASP A CA 1
ATOM 1110 C C . ASP A 1 142 ? 10.041 -2.820 1.719 1.00 90.56 142 ASP A C 1
ATOM 1112 O O . ASP A 1 142 ? 9.230 -3.239 0.858 1.00 90.56 142 ASP A O 1
#

Nearest PDB structures (foldseek):
  2ibb-assembly1_A  TM=1.912E-01  e=1.206E+00  Drosophila melanogaster
  2ic2-assembly2_B  TM=1.945E-01  e=3.089E+00  Drosophila melanogaster
  2ibg-assembly4_D  TM=1.962E-01  e=2.913E+00  Drosophila melanogaster
  6zlx-assembly1_A  TM=1.756E-01  e=4.945E+00  Homo sapiens
  5imw-assembly2_B  TM=1.963E-01  e=5.245E+00  Streptococcus intermedius

Radius of gyration: 17.39 Å; Cα contacts (8 Å, |Δi|>4): 271; chains: 1; bounding box: 34×65×44 Å